Protein AF-A0A2H0LTA0-F1 (afdb_monomer)

Radius of gyration: 12.79 Å; Cα contacts (8 Å, |Δi|>4): 108; chains: 1; bounding box: 31×22×34 Å

Sequence (75 aa):
TSGNYEQFFLKNGKRYGHIIDPRTGYPAQTQITSVTVVAEQGLTADALSTSLFVLEKKEVKEILKKFPTVLVKIY

Secondary structure (DSSP, 8-state):
-EESSSSEEEETTEEEES-EETTTTEE---S--EEEEE-SSHHHHHHHHHHHHHS-HHHHHHHHTT-TT-EEEE-

Mean predicted aligned error: 3.14 Å

Solvent-accessible surface area (backbone atoms only — not comparable to full-atom values): 4422 Å² total; per-residue (Å²): 98,31,54,58,81,80,49,64,51,77,56,94,94,40,81,43,39,73,59,61,26,83,92,76,73,41,46,46,90,55,91,59,50,34,21,43,42,48,49,98,44,68,67,58,17,46,55,47,10,51,53,52,49,59,46,53,79,70,58,42,57,63,53,45,69,79,43,81,82,50,49,77,48,78,73

Nearest PDB structures (foldseek):
  4ifz-assembly1_A  TM=9.702E-01  e=2.356E-05  Treponema pallidum subsp. pallidum str. Nichols
  7mgt-assembly1_A  TM=9.697E-01  e=2.516E-05  Treponema pallidum
  4ifw-assembly1_A  TM=9.677E-01  e=2.686E-05  Treponema pallidum subsp. pallidum str. Nichols
  4xdu-assembly1_A  TM=9.701E-01  e=5.895E-05  Treponema pallidum subsp. pallidum str. Nichols
  7esb-assembly1_A  TM=8.994E-01  e=3.236E-04  Listeria monocytogenes 10403S

Structure (mmCIF, N/CA/C/O backbone):
data_AF-A0A2H0LTA0-F1
#
_entry.id   AF-A0A2H0LTA0-F1
#
loop_
_atom_site.group_PDB
_atom_site.id
_atom_site.type_symbol
_atom_site.label_atom_id
_atom_site.label_alt_id
_atom_site.label_comp_id
_atom_site.label_asym_id
_atom_site.label_entity_id
_atom_site.label_seq_id
_atom_site.pdbx_PDB_ins_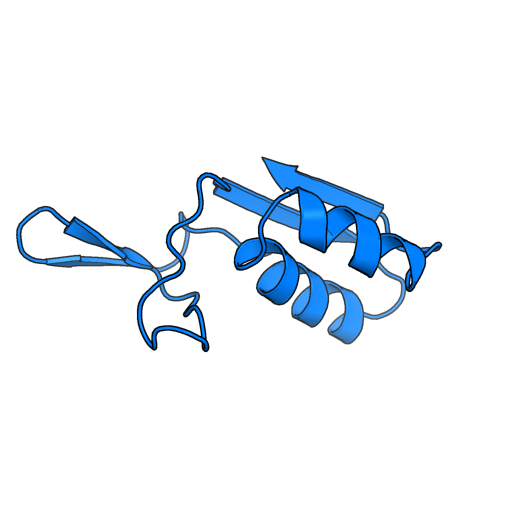code
_atom_site.Cartn_x
_atom_site.Cartn_y
_atom_site.Cartn_z
_atom_site.occupancy
_atom_site.B_iso_or_equiv
_atom_site.auth_seq_id
_atom_site.auth_comp_id
_atom_site.auth_asym_id
_atom_site.auth_atom_id
_atom_site.pdbx_PDB_model_num
ATOM 1 N N . THR A 1 1 ? -0.269 6.944 -5.241 1.00 94.25 1 THR A N 1
ATOM 2 C CA . THR A 1 1 ? 0.055 7.010 -3.800 1.00 94.25 1 TH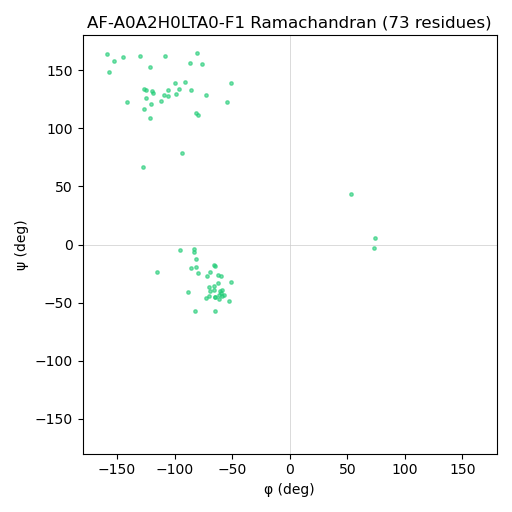R A CA 1
ATOM 3 C C . THR A 1 1 ? -1.136 6.491 -3.045 1.00 94.25 1 THR A C 1
ATOM 5 O O . THR A 1 1 ? -2.241 6.814 -3.445 1.00 94.25 1 THR A O 1
ATOM 8 N N . SER A 1 2 ? -0.925 5.692 -2.004 1.00 94.62 2 SER A N 1
ATOM 9 C CA . SER A 1 2 ? -1.995 5.132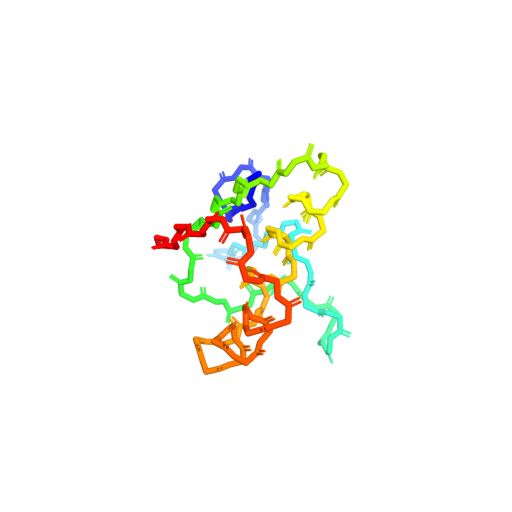 -1.169 1.00 94.62 2 SER A CA 1
ATOM 10 C C . SER A 1 2 ? -1.739 5.485 0.294 1.00 94.62 2 SER A C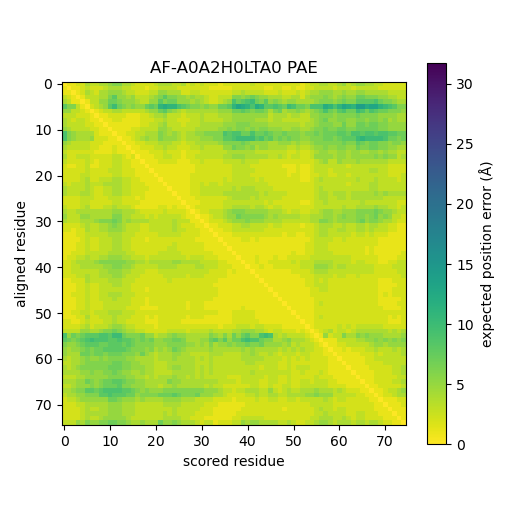 1
ATOM 12 O O . SER A 1 2 ? -0.615 5.320 0.763 1.00 94.62 2 SER A O 1
ATOM 14 N N . GLY A 1 3 ? -2.753 5.958 1.019 1.00 92.00 3 GLY A N 1
ATOM 15 C CA . GLY A 1 3 ? -2.615 6.369 2.419 1.00 92.00 3 GLY A CA 1
ATOM 16 C C . GLY A 1 3 ? -3.909 6.245 3.222 1.00 92.00 3 GLY A C 1
ATOM 17 O O . GLY A 1 3 ? -5.009 6.255 2.671 1.00 92.00 3 GLY A O 1
ATOM 18 N N . ASN A 1 4 ? -3.794 6.161 4.550 1.00 85.50 4 ASN A N 1
ATOM 19 C CA . ASN A 1 4 ? -4.961 6.095 5.447 1.00 85.50 4 ASN A CA 1
ATOM 20 C C . ASN A 1 4 ? -5.560 7.469 5.786 1.00 85.50 4 ASN A C 1
ATOM 22 O O . ASN A 1 4 ? -6.608 7.529 6.442 1.00 85.50 4 ASN A O 1
ATOM 26 N N . TYR A 1 5 ? -4.919 8.564 5.366 1.00 83.19 5 TYR A N 1
ATOM 27 C CA . TYR A 1 5 ? -5.350 9.917 5.710 1.00 83.19 5 TYR A CA 1
ATOM 28 C C . TYR A 1 5 ? -6.423 10.506 4.791 1.00 83.19 5 TYR A C 1
ATOM 30 O O . TYR A 1 5 ? -7.122 11.416 5.223 1.00 83.19 5 TYR A O 1
ATOM 38 N N . GLU A 1 6 ? -6.583 9.981 3.575 1.00 75.62 6 GLU A N 1
ATOM 39 C CA . GLU A 1 6 ? -7.389 10.622 2.525 1.00 75.62 6 GLU A CA 1
ATOM 40 C C . GLU A 1 6 ? -8.887 10.333 2.664 1.00 75.62 6 GLU A C 1
ATOM 42 O O . GLU A 1 6 ? -9.686 11.255 2.796 1.00 75.62 6 GLU A O 1
ATOM 47 N N . GLN A 1 7 ? -9.276 9.054 2.676 1.00 86.81 7 GLN A N 1
ATOM 48 C CA . GLN A 1 7 ? -10.682 8.641 2.735 1.00 86.81 7 GLN A CA 1
ATOM 49 C C . GLN A 1 7 ? -10.904 7.674 3.898 1.00 86.81 7 GLN A C 1
ATOM 51 O O . GLN A 1 7 ? -10.327 6.578 3.943 1.00 86.81 7 GLN A O 1
ATOM 56 N N . PHE A 1 8 ? -11.724 8.101 4.859 1.00 92.94 8 PHE A N 1
ATOM 57 C CA . PHE A 1 8 ? -12.083 7.338 6.048 1.00 92.94 8 PHE A CA 1
ATOM 58 C C . PHE A 1 8 ? -13.390 7.847 6.662 1.00 92.94 8 PHE A C 1
ATOM 60 O O . PHE A 1 8 ? -13.809 8.975 6.413 1.00 92.94 8 PHE A O 1
ATOM 67 N N . PHE A 1 9 ? -13.987 7.043 7.539 1.00 92.94 9 PHE A N 1
ATOM 68 C CA . PHE A 1 9 ? -15.052 7.484 8.437 1.00 92.94 9 PHE A CA 1
ATOM 69 C C . PHE A 1 9 ? -14.754 7.078 9.884 1.00 92.94 9 PHE A C 1
ATOM 71 O O . PHE A 1 9 ? -13.916 6.211 10.154 1.00 92.94 9 PHE A O 1
ATOM 78 N N . LEU A 1 10 ? -15.436 7.726 10.829 1.00 93.50 10 LEU A N 1
ATOM 79 C CA . LEU A 1 10 ? -15.361 7.413 12.253 1.00 93.50 10 LEU A CA 1
ATOM 80 C C . LEU A 1 10 ? -16.633 6.688 12.687 1.00 93.50 10 LEU A C 1
ATOM 82 O O . LEU A 1 10 ? -17.741 7.123 12.382 1.00 93.50 10 LEU A O 1
ATOM 86 N N . LYS A 1 11 ? -16.477 5.596 13.434 1.00 92.81 11 LYS A N 1
ATOM 87 C CA . LYS A 1 11 ? -17.588 4.894 14.082 1.00 92.81 11 LYS A CA 1
ATOM 88 C C . LYS A 1 11 ? -17.143 4.421 15.458 1.00 92.81 11 LYS A C 1
ATOM 90 O O . LYS A 1 11 ? -16.157 3.696 15.572 1.00 92.81 11 LYS A O 1
ATOM 95 N N . ASN A 1 12 ? -17.865 4.838 16.498 1.00 94.75 12 ASN A N 1
ATOM 96 C CA . ASN A 1 12 ? -17.579 4.510 17.902 1.00 94.75 12 ASN A CA 1
ATOM 97 C C . ASN A 1 12 ? -16.131 4.844 18.317 1.00 94.75 12 ASN A C 1
ATOM 99 O O . ASN A 1 12 ? -15.448 4.023 18.921 1.00 94.75 12 ASN A O 1
ATOM 103 N N . GLY A 1 13 ? -15.623 6.013 17.910 1.00 89.94 13 GLY A N 1
ATOM 104 C CA . GLY A 1 13 ? -14.247 6.442 18.201 1.00 89.94 13 GLY A CA 1
ATOM 105 C C . GLY A 1 13 ? -13.152 5.717 17.407 1.00 89.94 13 GLY A C 1
ATOM 106 O O . GLY A 1 13 ? -11.985 6.082 17.514 1.00 89.94 13 GLY A O 1
ATOM 107 N N . LYS A 1 14 ? -13.502 4.728 16.573 1.00 88.12 14 LYS A N 1
ATOM 108 C CA . LYS A 1 14 ? -12.563 4.010 15.703 1.00 88.12 14 LYS A CA 1
ATOM 109 C C . LYS A 1 14 ? -12.611 4.552 14.275 1.00 88.12 14 LYS A C 1
ATOM 111 O O . LYS A 1 14 ? -13.686 4.813 13.732 1.00 88.12 14 LYS A O 1
ATOM 116 N N . ARG A 1 15 ? -11.432 4.684 13.664 1.00 88.19 15 ARG A N 1
ATOM 117 C CA . ARG A 1 15 ? -11.245 5.077 12.264 1.00 88.19 15 ARG A CA 1
ATOM 118 C C . ARG A 1 15 ? -11.318 3.867 11.339 1.00 88.19 15 ARG A C 1
ATOM 120 O O . ARG A 1 15 ? -10.667 2.857 11.593 1.00 88.19 15 ARG A O 1
ATOM 127 N N . TYR A 1 16 ? -12.073 4.004 10.257 1.00 90.81 16 TYR A N 1
ATOM 128 C CA . TYR A 1 16 ? -12.221 3.002 9.207 1.00 90.81 16 TYR A CA 1
ATOM 129 C C . TYR A 1 16 ? -11.778 3.618 7.883 1.00 90.81 16 TYR A C 1
ATOM 131 O O . TYR A 1 16 ? -12.437 4.522 7.373 1.00 90.81 16 TYR A O 1
ATOM 139 N N . GLY A 1 17 ? -10.626 3.177 7.376 1.00 92.81 17 GLY A N 1
ATOM 140 C CA . GLY A 1 17 ? -10.090 3.611 6.084 1.00 92.81 17 GLY A CA 1
ATOM 141 C C . GLY A 1 17 ? -10.739 2.890 4.901 1.00 92.81 17 GLY A C 1
ATOM 142 O O . GLY A 1 17 ? -11.385 1.860 5.068 1.00 92.81 17 GLY A O 1
ATOM 143 N N . HIS A 1 18 ? -10.540 3.435 3.705 1.00 94.06 18 HIS A N 1
ATOM 144 C CA . HIS A 1 18 ? -11.055 2.874 2.451 1.00 94.06 18 HIS A CA 1
ATOM 145 C C . HIS A 1 18 ? -10.197 1.736 1.867 1.00 94.06 18 HIS A C 1
ATOM 147 O O . HIS A 1 18 ? -10.689 0.963 1.051 1.00 94.06 18 HIS A O 1
ATOM 153 N N . ILE A 1 19 ? -8.928 1.615 2.273 1.00 95.06 19 ILE A N 1
ATOM 154 C CA . ILE A 1 19 ? -8.056 0.520 1.831 1.00 95.06 19 ILE A CA 1
ATOM 155 C C . ILE A 1 19 ? -8.368 -0.712 2.678 1.00 95.06 19 ILE A C 1
ATOM 157 O O . ILE A 1 19 ? -8.129 -0.711 3.888 1.00 95.06 19 ILE A O 1
ATOM 161 N N . ILE A 1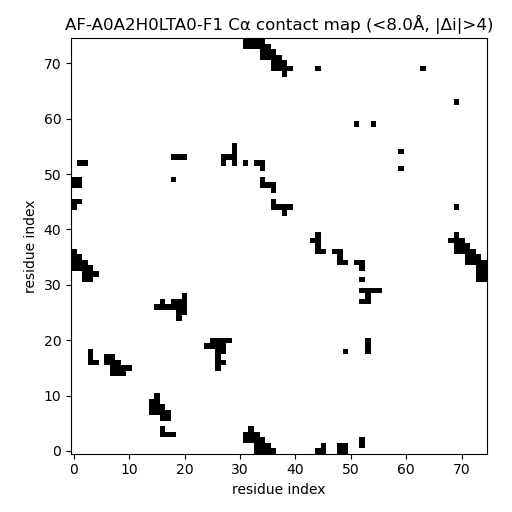 20 ? -8.914 -1.747 2.045 1.00 94.56 20 ILE A N 1
ATOM 162 C CA . ILE A 1 20 ? -9.374 -2.974 2.700 1.00 94.56 20 ILE A CA 1
ATOM 163 C C . ILE A 1 20 ? -8.293 -4.048 2.618 1.00 94.56 20 ILE A C 1
ATOM 165 O O . ILE A 1 20 ? -7.726 -4.285 1.554 1.00 94.56 20 ILE A O 1
ATOM 169 N N . ASP A 1 21 ? -8.037 -4.722 3.738 1.00 94.62 21 ASP A N 1
ATOM 170 C CA . ASP A 1 21 ? -7.254 -5.950 3.737 1.00 94.62 21 ASP A CA 1
ATOM 171 C C . ASP A 1 21 ? -8.150 -7.116 3.285 1.00 94.62 21 ASP A C 1
ATOM 173 O O . ASP A 1 21 ? -9.055 -7.515 4.032 1.00 94.62 21 ASP A O 1
ATOM 177 N N . PRO A 1 22 ? -7.914 -7.700 2.095 1.00 94.50 22 PRO A N 1
ATOM 178 C CA . PRO A 1 22 ? -8.765 -8.756 1.554 1.00 94.50 22 PRO A CA 1
ATOM 179 C C . PRO A 1 22 ? -8.739 -10.039 2.396 1.00 94.50 22 PRO A C 1
ATOM 181 O O . PRO A 1 22 ? -9.658 -10.845 2.291 1.00 94.50 22 PRO A O 1
ATOM 184 N N . ARG A 1 23 ? -7.727 -10.234 3.255 1.00 93.81 23 ARG A N 1
ATOM 185 C CA . ARG A 1 23 ? -7.632 -11.395 4.157 1.00 93.81 23 ARG A CA 1
ATOM 186 C C . ARG A 1 23 ? -8.652 -11.322 5.291 1.00 93.81 23 ARG A C 1
ATOM 188 O O . ARG A 1 23 ? -9.041 -12.353 5.829 1.00 93.81 23 ARG A O 1
ATOM 195 N N . THR A 1 24 ? -9.059 -10.110 5.673 1.00 94.50 24 THR A N 1
ATOM 196 C CA . THR A 1 24 ? -9.959 -9.875 6.815 1.00 94.50 24 THR A CA 1
ATOM 197 C C . THR A 1 24 ? -11.308 -9.291 6.407 1.00 94.50 24 THR A C 1
ATOM 199 O O . THR A 1 24 ? -12.272 -9.418 7.155 1.00 94.50 24 THR A O 1
ATOM 202 N N . GLY A 1 25 ? -11.389 -8.626 5.250 1.00 94.81 25 GLY A N 1
ATOM 203 C CA . GLY A 1 25 ? -12.560 -7.849 4.837 1.00 94.81 25 GLY A CA 1
ATOM 204 C C . GLY A 1 25 ? -12.725 -6.520 5.589 1.00 94.81 25 GLY A C 1
ATOM 205 O O . GLY A 1 25 ? -13.719 -5.826 5.390 1.00 94.81 25 GLY A O 1
ATOM 206 N N . TYR A 1 26 ? -11.763 -6.142 6.437 1.00 93.44 26 TYR A N 1
ATOM 207 C CA . TYR A 1 26 ? -11.759 -4.888 7.194 1.00 93.44 26 TYR A CA 1
ATOM 208 C C . TYR A 1 26 ? -10.707 -3.908 6.658 1.00 93.44 26 TYR A C 1
ATOM 210 O O . TYR A 1 26 ? -9.776 -4.325 5.965 1.00 93.44 26 TYR A O 1
ATOM 218 N N . PRO A 1 27 ? -10.807 -2.604 6.990 1.00 93.81 27 PRO A N 1
ATOM 219 C CA . PRO A 1 27 ? -9.752 -1.647 6.679 1.00 93.81 27 PRO A CA 1
ATOM 220 C C . PRO A 1 27 ? -8.385 -2.131 7.160 1.00 93.81 27 PRO A C 1
ATOM 222 O O . PRO A 1 27 ? -8.274 -2.656 8.273 1.00 93.81 27 PRO A O 1
ATOM 225 N N . ALA A 1 28 ? -7.360 -1.929 6.334 1.00 92.62 28 ALA A N 1
ATOM 226 C CA . ALA A 1 28 ? -6.003 -2.376 6.606 1.00 92.62 28 ALA A CA 1
ATOM 227 C C . ALA A 1 28 ? -5.514 -1.859 7.967 1.00 92.62 28 ALA A C 1
ATOM 229 O O . ALA A 1 28 ? -5.492 -0.653 8.231 1.00 92.62 28 ALA A O 1
ATOM 230 N N . GLN A 1 29 ? -5.122 -2.788 8.839 1.00 88.81 29 GLN A N 1
ATOM 231 C CA . GLN A 1 29 ? -4.568 -2.487 10.157 1.00 88.81 29 GLN A CA 1
ATOM 232 C C . GLN A 1 29 ? -3.047 -2.435 10.056 1.00 88.81 29 GLN A C 1
ATOM 234 O O . GLN A 1 29 ? -2.346 -3.384 10.388 1.00 88.81 29 GLN A O 1
ATOM 239 N N . THR A 1 30 ? -2.543 -1.317 9.545 1.00 86.31 30 THR A N 1
ATOM 240 C CA . THR A 1 30 ? -1.115 -1.095 9.305 1.00 86.31 30 THR A CA 1
ATOM 241 C C . THR A 1 30 ? -0.619 0.132 10.067 1.00 86.31 30 THR A C 1
ATOM 243 O O . THR A 1 30 ? -1.384 1.056 10.343 1.00 86.31 30 THR A O 1
ATOM 246 N N . GLN A 1 31 ? 0.67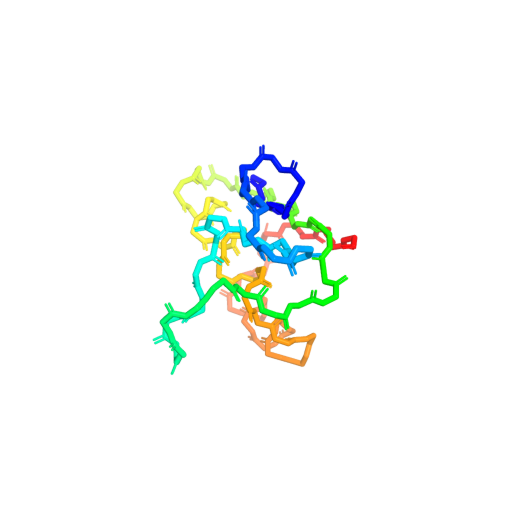3 0.148 10.400 1.00 85.44 31 GLN A N 1
ATOM 247 C CA . GLN A 1 31 ? 1.355 1.342 10.922 1.00 85.44 31 GLN A CA 1
ATOM 248 C C . GLN A 1 31 ? 1.812 2.289 9.801 1.00 85.44 31 GLN A C 1
ATOM 250 O O . GLN A 1 31 ? 2.345 3.358 10.083 1.00 85.44 31 GLN A O 1
ATOM 255 N N . ILE A 1 32 ? 1.626 1.89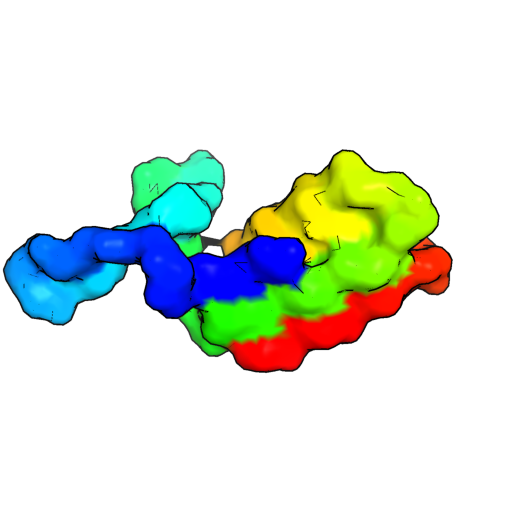7 8.538 1.00 88.81 32 ILE A N 1
ATOM 256 C CA . ILE A 1 32 ? 1.956 2.721 7.378 1.00 88.81 32 ILE A CA 1
ATOM 257 C C . ILE A 1 32 ? 0.931 3.850 7.257 1.00 88.81 32 ILE A C 1
ATOM 259 O O . ILE A 1 32 ? -0.281 3.631 7.243 1.00 88.81 32 ILE A O 1
ATOM 263 N N . THR A 1 33 ? 1.433 5.070 7.138 1.00 90.62 33 THR A N 1
ATOM 264 C CA . THR A 1 33 ? 0.641 6.273 6.891 1.00 90.62 33 THR A CA 1
ATOM 265 C C . THR A 1 33 ? 0.456 6.492 5.393 1.00 90.62 33 THR A C 1
ATOM 267 O O . THR A 1 33 ? -0.648 6.824 4.953 1.00 90.62 33 THR A O 1
ATOM 270 N N . SER A 1 34 ? 1.509 6.273 4.594 1.00 93.31 34 SER A N 1
ATOM 271 C CA . SER A 1 34 ? 1.442 6.381 3.132 1.00 93.31 34 SER A CA 1
ATOM 272 C C . SER A 1 34 ? 2.517 5.586 2.401 1.00 93.31 34 SER A C 1
ATOM 274 O O . SER A 1 34 ? 3.643 5.435 2.876 1.00 93.31 34 SER A O 1
ATOM 276 N N . VAL A 1 35 ? 2.159 5.110 1.209 1.00 95.25 35 VAL A N 1
ATOM 277 C CA . VAL A 1 35 ? 3.058 4.508 0.228 1.00 95.25 35 VAL A CA 1
ATOM 278 C C . VAL A 1 35 ? 3.003 5.305 -1.071 1.00 95.25 35 VAL A C 1
ATOM 280 O O . VAL A 1 35 ? 1.965 5.393 -1.736 1.00 95.25 35 VAL A O 1
ATOM 283 N N . THR A 1 36 ? 4.157 5.819 -1.480 1.00 96.31 36 THR A N 1
ATOM 284 C CA . THR A 1 36 ? 4.368 6.429 -2.794 1.00 9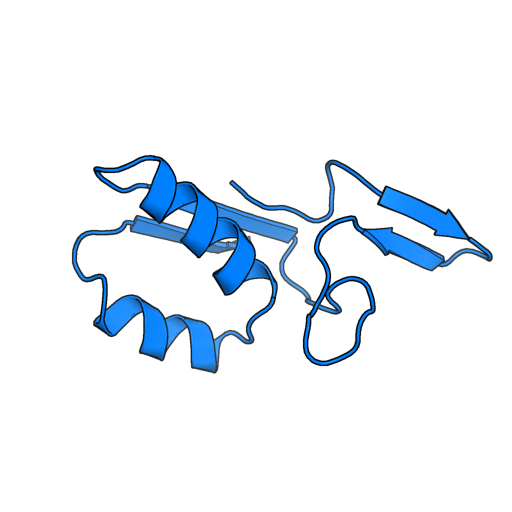6.31 36 THR A CA 1
ATOM 285 C C . THR A 1 36 ? 5.183 5.478 -3.659 1.00 96.31 36 THR A C 1
ATOM 287 O O . THR A 1 36 ? 6.260 5.044 -3.249 1.00 96.31 36 THR A O 1
ATOM 290 N N . VAL A 1 37 ? 4.685 5.183 -4.861 1.00 97.25 37 VAL A N 1
ATOM 291 C CA . VAL A 1 37 ? 5.371 4.366 -5.870 1.00 97.25 37 VAL A CA 1
ATOM 292 C C . VAL A 1 37 ? 5.578 5.205 -7.125 1.00 97.25 37 VAL A C 1
ATOM 294 O O . VAL A 1 37 ? 4.639 5.841 -7.600 1.00 97.25 37 VAL A O 1
ATOM 297 N N . VAL A 1 38 ? 6.797 5.188 -7.658 1.00 97.62 38 VAL A N 1
ATOM 298 C CA . VAL A 1 38 ? 7.143 5.734 -8.974 1.00 97.62 38 VAL A CA 1
ATOM 299 C C . VAL A 1 38 ? 7.504 4.563 -9.882 1.00 97.62 38 VAL A C 1
ATOM 301 O O . VAL A 1 38 ? 8.387 3.770 -9.554 1.00 97.62 38 VAL A O 1
ATOM 304 N N . ALA A 1 39 ? 6.803 4.452 -11.007 1.00 96.88 39 ALA A N 1
ATOM 305 C CA . ALA A 1 39 ? 7.004 3.427 -12.025 1.00 96.88 39 ALA A CA 1
ATOM 306 C C . ALA A 1 39 ? 6.733 4.022 -13.415 1.00 96.88 39 ALA A C 1
ATOM 308 O O . ALA A 1 39 ? 6.048 5.038 -13.523 1.00 96.88 39 ALA A O 1
ATOM 309 N N . GLU A 1 40 ? 7.228 3.375 -14.473 1.00 96.50 40 GLU A N 1
ATOM 310 C CA . GLU A 1 40 ? 6.979 3.808 -15.860 1.00 96.50 40 GLU A CA 1
ATOM 311 C C . GLU A 1 40 ? 5.493 3.768 -16.238 1.00 96.50 40 GLU A C 1
ATOM 313 O O . GLU A 1 40 ? 5.017 4.595 -17.011 1.00 96.50 40 GLU A O 1
ATOM 318 N N . GLN A 1 41 ? 4.750 2.808 -15.682 1.00 96.69 41 GLN A N 1
ATOM 319 C CA . GLN A 1 41 ? 3.328 2.625 -15.950 1.00 96.69 41 GLN A CA 1
ATOM 320 C C . GLN A 1 41 ? 2.495 3.020 -14.732 1.00 96.69 41 GLN A C 1
ATOM 322 O O . GLN A 1 41 ? 2.707 2.510 -13.628 1.00 96.69 41 GLN A O 1
ATOM 327 N N . GLY A 1 42 ? 1.491 3.874 -14.954 1.00 96.56 42 GLY A N 1
ATOM 328 C CA . GLY A 1 42 ? 0.570 4.323 -13.907 1.00 96.56 42 GLY A CA 1
ATOM 329 C C . GLY A 1 42 ? -0.182 3.172 -13.236 1.00 96.56 42 GLY A C 1
ATOM 330 O O . GLY A 1 42 ? -0.292 3.157 -12.017 1.00 96.56 42 GLY A O 1
ATOM 331 N N . LEU A 1 43 ? -0.603 2.162 -14.008 1.00 96.62 43 LEU A N 1
ATOM 332 C CA . LEU A 1 43 ? -1.276 0.969 -13.482 1.00 96.62 43 LEU A CA 1
ATOM 333 C C . LEU A 1 43 ? -0.405 0.216 -12.467 1.00 96.62 43 LEU A C 1
ATOM 335 O O . LEU A 1 43 ? -0.880 -0.177 -11.405 1.00 96.62 43 LEU A O 1
ATOM 339 N N . THR A 1 44 ? 0.881 0.049 -12.777 1.00 95.88 44 THR A N 1
ATOM 340 C CA . THR A 1 44 ? 1.844 -0.602 -11.883 1.00 95.88 44 THR A CA 1
ATOM 341 C C . THR A 1 44 ? 2.045 0.213 -10.612 1.00 95.88 44 THR A C 1
ATOM 343 O O . THR A 1 44 ? 2.031 -0.347 -9.518 1.00 95.88 44 THR A O 1
ATOM 346 N N . ALA A 1 45 ? 2.206 1.535 -10.736 1.00 97.06 45 ALA A N 1
ATOM 347 C CA . ALA A 1 45 ? 2.357 2.416 -9.581 1.00 97.06 45 ALA A CA 1
ATOM 348 C C . ALA A 1 45 ? 1.121 2.383 -8.668 1.00 97.06 45 ALA A C 1
ATOM 350 O O . ALA A 1 45 ? 1.259 2.296 -7.446 1.00 97.06 45 ALA A O 1
ATOM 351 N N . ASP A 1 46 ? -0.071 2.415 -9.259 1.00 96.94 46 ASP A N 1
ATOM 352 C CA . ASP A 1 46 ? -1.340 2.399 -8.539 1.00 96.94 46 ASP A CA 1
ATOM 353 C C . ASP A 1 46 ? -1.529 1.080 -7.779 1.00 96.94 46 ASP A C 1
ATOM 355 O O . ASP A 1 46 ? -1.560 1.076 -6.542 1.00 96.94 46 ASP A O 1
ATOM 359 N N . ALA A 1 47 ? -1.478 -0.046 -8.501 1.00 95.88 47 ALA A N 1
ATOM 360 C CA . ALA A 1 47 ? -1.637 -1.386 -7.943 1.00 95.88 47 ALA A CA 1
ATOM 361 C C . ALA A 1 47 ? -0.617 -1.688 -6.834 1.00 95.88 47 ALA A C 1
ATOM 363 O O . ALA A 1 47 ? -0.977 -2.233 -5.784 1.00 95.88 47 ALA A O 1
ATOM 364 N N . LEU A 1 48 ? 0.654 -1.317 -7.029 1.00 96.25 48 LEU A N 1
ATOM 365 C CA . LEU A 1 48 ? 1.684 -1.511 -6.010 1.00 96.25 48 LEU A CA 1
ATOM 366 C C . LEU A 1 48 ? 1.465 -0.603 -4.804 1.00 96.25 48 LEU A C 1
ATOM 368 O O . LEU A 1 48 ? 1.634 -1.068 -3.682 1.00 96.25 48 LEU A O 1
ATOM 372 N N . SER A 1 49 ? 1.068 0.659 -4.990 1.00 96.12 49 SER A N 1
ATOM 373 C CA . SER A 1 49 ? 0.859 1.555 -3.850 1.00 96.12 49 SER A CA 1
ATOM 374 C C . SER A 1 49 ? -0.206 1.016 -2.892 1.00 96.12 49 SER A C 1
ATOM 376 O O . SER A 1 49 ? 0.022 1.007 -1.684 1.00 96.12 49 SER A O 1
ATOM 378 N N . THR A 1 50 ? -1.309 0.472 -3.417 1.00 95.75 50 THR A N 1
ATOM 379 C CA . THR A 1 50 ? -2.378 -0.127 -2.605 1.00 95.75 50 THR A CA 1
ATOM 380 C C . THR A 1 50 ? -1.955 -1.464 -2.006 1.00 95.75 50 THR A C 1
ATOM 382 O O . THR A 1 50 ? -2.137 -1.688 -0.812 1.00 95.75 50 THR A O 1
ATOM 385 N N . SER A 1 51 ? -1.337 -2.342 -2.802 1.00 94.62 51 SER A N 1
ATOM 386 C CA . SER A 1 51 ? -0.909 -3.666 -2.331 1.00 94.62 51 SER A CA 1
ATOM 387 C C . SER A 1 51 ? 0.120 -3.553 -1.206 1.00 94.62 51 SER A C 1
ATOM 389 O O . SER A 1 51 ? -0.018 -4.188 -0.167 1.00 94.62 51 SER A O 1
ATOM 391 N N . LEU A 1 52 ? 1.134 -2.700 -1.373 1.00 94.75 52 LEU A N 1
ATOM 392 C CA . LEU A 1 52 ? 2.190 -2.500 -0.379 1.00 94.75 52 LEU A CA 1
ATOM 393 C C . LEU A 1 52 ? 1.686 -1.792 0.887 1.00 94.75 52 LEU A C 1
ATOM 395 O O . LEU A 1 52 ? 2.284 -1.970 1.943 1.00 94.75 52 LEU A O 1
ATOM 399 N N . PHE A 1 53 ? 0.594 -1.024 0.805 1.00 94.88 53 PHE A N 1
ATOM 400 C CA . PHE A 1 53 ? -0.044 -0.416 1.976 1.00 94.88 53 PHE A CA 1
ATOM 401 C C . PHE A 1 53 ? -0.641 -1.473 2.923 1.00 94.88 53 PHE A C 1
ATOM 403 O O . PHE A 1 53 ? -0.604 -1.313 4.142 1.00 94.88 53 PHE A O 1
ATOM 410 N N . VAL A 1 54 ? -1.176 -2.563 2.364 1.00 94.62 54 VAL A N 1
ATOM 411 C CA . VAL A 1 54 ? -1.825 -3.654 3.114 1.00 94.62 54 VAL A CA 1
ATOM 412 C C . VAL A 1 54 ? -0.812 -4.631 3.730 1.00 94.62 54 VAL A C 1
ATOM 414 O O . VAL A 1 54 ? -1.115 -5.315 4.709 1.00 94.62 54 VAL A O 1
ATOM 417 N N . LEU A 1 55 ? 0.387 -4.718 3.159 1.00 89.81 55 LEU A N 1
ATOM 418 C CA . LEU A 1 55 ? 1.388 -5.721 3.514 1.00 89.81 55 LEU A CA 1
ATOM 419 C C . LEU A 1 55 ? 2.275 -5.310 4.692 1.00 89.81 55 LEU A C 1
ATOM 421 O O . LEU A 1 55 ? 2.513 -4.131 4.958 1.00 89.81 55 LEU A O 1
ATOM 425 N N . GLU A 1 56 ? 2.846 -6.307 5.364 1.00 78.25 56 GLU A N 1
ATOM 426 C CA . GLU A 1 56 ? 3.879 -6.083 6.367 1.00 78.25 56 GLU A CA 1
ATOM 427 C C . GLU A 1 56 ? 5.237 -5.757 5.722 1.00 78.25 56 GLU A C 1
ATOM 429 O O . GLU A 1 56 ? 5.560 -6.189 4.611 1.00 78.25 56 GLU A O 1
ATOM 434 N N . LYS A 1 57 ? 6.115 -5.059 6.461 1.00 75.44 57 LYS A N 1
ATOM 435 C CA . LYS A 1 57 ? 7.450 -4.642 5.975 1.00 75.44 57 LYS A CA 1
ATOM 436 C C . LYS A 1 57 ? 8.282 -5.784 5.376 1.00 75.44 57 LYS A C 1
ATOM 438 O O . LYS A 1 57 ? 9.092 -5.539 4.482 1.00 75.44 57 LYS A O 1
ATOM 443 N N . LYS A 1 58 ? 8.134 -7.014 5.882 1.00 80.56 58 LYS A N 1
ATOM 444 C CA . LYS A 1 58 ? 8.865 -8.184 5.373 1.00 80.56 58 LYS A CA 1
ATOM 445 C C . LYS A 1 58 ? 8.369 -8.595 3.984 1.00 80.56 58 LYS A C 1
ATOM 447 O O . LYS A 1 58 ? 9.187 -8.828 3.100 1.00 80.56 58 LYS A O 1
ATOM 452 N N . GLU A 1 59 ? 7.056 -8.634 3.788 1.00 86.31 59 GLU A N 1
ATOM 453 C CA . GLU A 1 59 ? 6.413 -9.011 2.524 1.00 86.31 59 GLU A CA 1
ATOM 454 C C . GLU A 1 59 ? 6.716 -7.986 1.423 1.00 86.31 59 GLU A C 1
ATOM 456 O O . GLU A 1 59 ? 7.036 -8.358 0.294 1.00 86.31 59 GLU A O 1
ATOM 461 N N . VAL A 1 60 ? 6.724 -6.695 1.779 1.00 87.00 60 VAL A N 1
ATOM 462 C CA . VAL A 1 60 ? 7.092 -5.594 0.875 1.00 87.00 60 VAL A CA 1
ATOM 463 C C . VAL A 1 60 ? 8.455 -5.837 0.223 1.00 87.00 60 VAL A C 1
ATOM 465 O O . VAL A 1 60 ? 8.576 -5.740 -0.996 1.00 87.00 60 VAL A O 1
ATOM 468 N N . LYS A 1 61 ? 9.486 -6.195 1.003 1.00 86.19 61 LYS A N 1
ATOM 469 C CA . LYS A 1 61 ? 10.840 -6.419 0.464 1.00 86.19 61 LYS A CA 1
ATOM 470 C C . LYS A 1 61 ? 10.880 -7.540 -0.572 1.00 86.19 61 LYS A C 1
ATOM 472 O O . LYS A 1 61 ? 11.579 -7.408 -1.572 1.00 86.19 61 LYS A O 1
ATOM 477 N N . GLU A 1 62 ? 10.147 -8.626 -0.345 1.00 90.50 62 GLU A N 1
ATOM 478 C CA . GLU A 1 62 ? 10.105 -9.752 -1.282 1.00 90.50 62 GLU A CA 1
ATOM 479 C C . GLU A 1 62 ? 9.357 -9.401 -2.570 1.00 90.50 62 GLU A C 1
ATOM 481 O O . GLU A 1 62 ? 9.784 -9.796 -3.654 1.00 90.50 62 GLU A O 1
ATOM 486 N N . ILE A 1 63 ? 8.286 -8.607 -2.479 1.00 90.19 63 ILE A N 1
ATOM 487 C CA . ILE A 1 63 ? 7.584 -8.112 -3.668 1.00 90.19 63 ILE A CA 1
ATOM 488 C C . ILE A 1 63 ? 8.482 -7.186 -4.485 1.00 90.19 63 ILE A C 1
ATOM 490 O O . ILE A 1 63 ? 8.568 -7.356 -5.699 1.00 90.19 63 ILE A O 1
ATOM 494 N N . LEU A 1 64 ? 9.193 -6.252 -3.848 1.00 91.38 64 LEU A N 1
ATOM 495 C CA . LEU A 1 64 ? 10.025 -5.279 -4.562 1.00 91.38 64 LEU A CA 1
ATOM 496 C C . LEU A 1 64 ? 11.169 -5.920 -5.357 1.00 91.38 64 LEU A C 1
ATOM 498 O O . LEU A 1 64 ? 11.552 -5.386 -6.393 1.00 91.38 64 LEU A O 1
ATOM 502 N N . LYS A 1 65 ? 11.653 -7.107 -4.968 1.00 92.75 65 LYS A N 1
ATOM 503 C CA . LYS A 1 65 ? 12.624 -7.869 -5.778 1.00 92.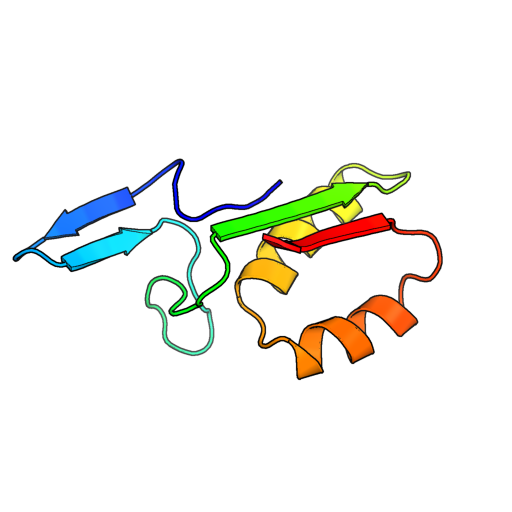75 65 LYS A CA 1
ATOM 504 C C . LYS A 1 65 ? 12.093 -8.233 -7.170 1.00 92.75 65 LYS A C 1
ATOM 506 O O . LYS A 1 65 ? 12.885 -8.396 -8.091 1.00 92.75 65 LYS A O 1
ATOM 511 N N . LYS A 1 66 ? 10.770 -8.360 -7.333 1.00 93.56 66 LYS A N 1
ATOM 512 C CA . LYS A 1 66 ? 10.116 -8.645 -8.623 1.00 93.56 66 LYS A CA 1
ATOM 513 C C . LYS A 1 66 ? 9.945 -7.395 -9.493 1.00 93.56 66 LYS A C 1
ATOM 515 O O . LYS A 1 66 ? 9.651 -7.524 -10.676 1.00 93.56 66 LYS A O 1
ATOM 520 N N . PHE A 1 67 ? 10.140 -6.207 -8.921 1.00 94.19 67 PHE A N 1
ATOM 521 C CA . PHE A 1 67 ? 9.973 -4.912 -9.580 1.00 94.19 67 PHE A CA 1
ATOM 522 C C . PHE A 1 67 ? 11.245 -4.061 -9.403 1.00 94.19 67 PHE A C 1
ATOM 524 O O . PHE A 1 67 ? 11.217 -3.042 -8.721 1.00 94.19 67 PHE A O 1
ATOM 531 N N . PRO A 1 68 ? 12.391 -4.449 -9.990 1.00 91.44 68 PRO A N 1
ATOM 532 C CA . PRO A 1 68 ? 13.675 -3.794 -9.717 1.00 91.44 68 PRO A CA 1
ATOM 533 C C . PRO A 1 68 ? 13.753 -2.330 -10.185 1.00 91.44 68 PRO A C 1
ATOM 535 O O . PRO A 1 68 ? 14.633 -1.597 -9.745 1.00 91.44 68 PRO A O 1
ATOM 538 N N . THR A 1 69 ? 12.854 -1.900 -11.073 1.00 93.88 69 THR A N 1
ATOM 539 C CA . THR A 1 69 ? 12.835 -0.554 -11.664 1.00 93.88 69 THR A CA 1
ATOM 540 C C . THR A 1 69 ? 11.905 0.428 -10.949 1.00 93.88 69 THR A C 1
ATOM 542 O O . THR A 1 69 ? 11.882 1.602 -11.314 1.00 93.88 69 THR A O 1
ATOM 545 N N . VAL A 1 70 ? 11.133 -0.008 -9.945 1.00 95.94 70 VAL A N 1
ATOM 546 C CA . VAL A 1 70 ? 10.198 0.881 -9.237 1.00 95.94 70 VAL A CA 1
ATOM 547 C C . VAL A 1 70 ? 10.864 1.519 -8.022 1.00 95.94 70 VAL A C 1
ATOM 549 O O . VAL A 1 70 ? 11.583 0.865 -7.268 1.00 95.94 70 VAL A O 1
ATOM 552 N N . LEU A 1 71 ? 10.588 2.802 -7.795 1.00 96.12 71 LEU A N 1
ATOM 553 C CA . LEU A 1 71 ? 11.020 3.505 -6.589 1.00 96.12 71 LEU A CA 1
ATOM 554 C C . LEU A 1 71 ? 9.857 3.561 -5.605 1.00 96.12 71 LEU A C 1
ATOM 556 O O . LEU A 1 71 ? 8.755 3.975 -5.966 1.00 96.12 71 LEU A O 1
ATOM 560 N N . VAL A 1 72 ? 10.101 3.165 -4.356 1.00 95.38 72 VAL A N 1
ATOM 561 C CA . VAL A 1 72 ? 9.071 3.133 -3.312 1.00 95.38 72 VAL A CA 1
ATOM 562 C C . VAL A 1 72 ? 9.521 3.911 -2.090 1.00 95.38 72 VAL A C 1
ATOM 564 O O . VAL A 1 72 ? 10.635 3.735 -1.598 1.00 95.38 72 VAL A O 1
ATOM 567 N N . LYS A 1 73 ? 8.622 4.747 -1.570 1.00 94.56 73 LYS A N 1
ATOM 568 C CA . LYS A 1 73 ? 8.792 5.457 -0.305 1.00 94.56 73 LYS A CA 1
ATOM 569 C C . LYS A 1 73 ? 7.605 5.163 0.606 1.00 94.56 73 LYS A C 1
ATOM 571 O O . LYS A 1 73 ? 6.461 5.340 0.196 1.00 94.56 73 LYS A O 1
ATOM 576 N N . ILE A 1 74 ? 7.897 4.701 1.820 1.00 91.69 74 ILE A N 1
ATOM 577 C CA . ILE A 1 74 ? 6.908 4.315 2.833 1.00 91.69 74 ILE A CA 1
ATOM 578 C C . ILE A 1 74 ? 7.101 5.218 4.045 1.00 91.69 74 ILE A C 1
ATOM 580 O O . ILE A 1 74 ? 8.233 5.378 4.508 1.00 91.69 74 ILE A O 1
ATOM 584 N N . TYR A 1 75 ? 6.002 5.790 4.525 1.00 89.25 75 TYR A N 1
ATOM 585 C CA . TYR A 1 75 ? 5.930 6.651 5.704 1.00 89.25 75 TYR A CA 1
ATOM 586 C C . TYR A 1 75 ? 5.093 5.993 6.788 1.00 89.25 75 TYR A C 1
ATOM 588 O O . TYR A 1 75 ? 4.021 5.449 6.436 1.00 89.25 75 TYR A O 1
#

pLDDT: mean 92.06, std 4.83, range [75.44, 97.62]

Foldseek 3Di:
DDFQPPDWDDDPNDIFGPQAQPVVRGHQPDPWGFKAKDDPDPVVRVVLRSVVRNDDPVVNVVVVVVVVRMDMDID